Protein AF-A0A7Y4WU48-F1 (afdb_monomer)

pLDDT: mean 80.89, std 16.84, range [48.97, 97.5]

Radius of gyration: 21.98 Å; Cα contacts (8 Å, |Δi|>4): 12; chains: 1; bounding box: 42×22×59 Å

Secondary structure (DSSP, 8-state):
----------HHHHHHHHHHHSSGGGHHHHHHHHHHHHHHHHHHHHHHS------HHHHHHHHTT-

Solvent-accessible surface area (backbone atoms only — not comparable to full-atom values): 4228 Å² total; per-residue (Å²): 140,87,83,93,76,89,80,91,73,58,66,75,58,50,51,55,46,45,64,73,35,73,41,82,88,38,36,64,59,48,51,53,50,54,52,51,56,48,51,55,50,50,52,49,53,62,70,65,51,69,76,76,76,80,52,74,71,58,58,54,62,65,59,70,74,112

Mean predicted aligned error: 12.06 Å

Foldseek 3Di:
DDDDDDDDDDPVVLVVLCVVLVDPVSSVVSVVVVVVVVVVVVVVVVVPPDDDPPPPVNVVVVVVVD

Structure (mmCIF, N/CA/C/O backbone):
data_AF-A0A7Y4WU48-F1
#
_entry.id   AF-A0A7Y4WU48-F1
#
loop_
_atom_site.group_PDB
_atom_site.id
_atom_site.type_symbol
_atom_site.label_atom_id
_atom_site.label_alt_id
_atom_site.label_comp_id
_atom_site.label_asym_id
_atom_site.label_entity_id
_atom_site.label_seq_id
_atom_site.pdbx_PDB_ins_code
_atom_site.Cartn_x
_atom_site.Cartn_y
_atom_site.Cartn_z
_atom_site.occupancy
_atom_site.B_iso_or_equiv
_atom_site.auth_seq_id
_atom_site.auth_comp_id
_atom_site.auth_asym_id
_atom_site.auth_atom_id
_atom_site.pdbx_PDB_model_num
ATOM 1 N N . MET A 1 1 ? -10.596 8.154 -13.239 1.00 71.94 1 MET A N 1
ATOM 2 C CA . MET A 1 1 ? -11.661 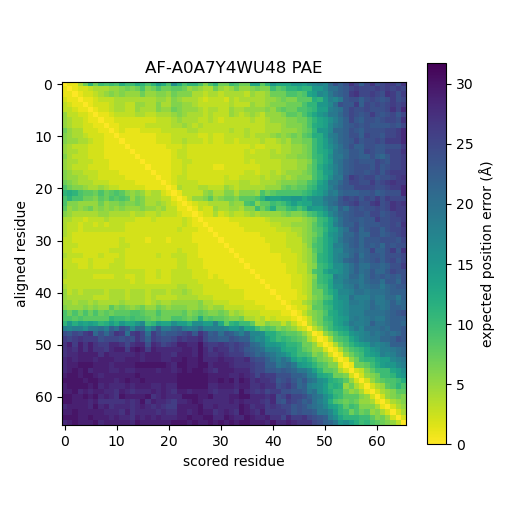7.167 -12.955 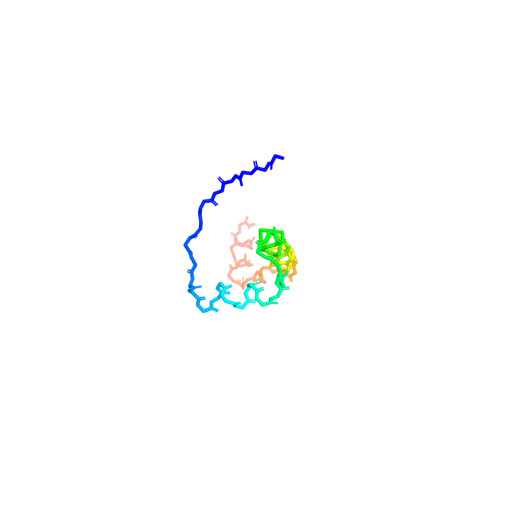1.00 71.94 1 MET A CA 1
ATOM 3 C C . MET A 1 1 ? -11.191 6.279 -11.809 1.00 71.94 1 MET A C 1
ATOM 5 O O . MET A 1 1 ? -10.049 5.844 -11.857 1.00 71.94 1 MET A O 1
ATOM 9 N N . ARG A 1 2 ? -12.004 6.076 -10.763 1.00 83.75 2 ARG A N 1
ATOM 10 C CA . ARG A 1 2 ? -11.680 5.196 -9.622 1.00 83.75 2 ARG A CA 1
ATOM 11 C C . ARG A 1 2 ? -12.580 3.965 -9.668 1.00 83.75 2 ARG A C 1
ATOM 13 O O . ARG A 1 2 ? -13.761 4.103 -9.967 1.00 83.75 2 ARG A O 1
ATOM 20 N N . VAL A 1 3 ? -12.030 2.793 -9.365 1.00 90.31 3 VAL A N 1
ATOM 21 C CA . VAL A 1 3 ? -12.768 1.522 -9.328 1.00 90.31 3 VAL A CA 1
ATOM 22 C C . VAL A 1 3 ? -12.687 0.965 -7.912 1.00 90.31 3 VAL A C 1
ATOM 24 O O . VAL A 1 3 ? -11.601 0.891 -7.340 1.00 90.31 3 VAL A O 1
ATOM 27 N N . ARG A 1 4 ? -13.832 0.592 -7.333 1.00 91.56 4 ARG A N 1
ATOM 28 C CA . ARG A 1 4 ? -13.883 -0.108 -6.046 1.00 91.56 4 ARG A CA 1
ATOM 29 C C . ARG A 1 4 ? -13.806 -1.603 -6.317 1.00 91.56 4 ARG A C 1
ATOM 31 O O . ARG A 1 4 ? -14.678 -2.145 -6.985 1.00 91.56 4 ARG A O 1
ATOM 38 N N . THR A 1 5 ? -12.782 -2.251 -5.783 1.00 91.56 5 THR A N 1
ATOM 39 C CA . THR A 1 5 ? -12.594 -3.697 -5.902 1.00 91.56 5 THR A CA 1
ATOM 40 C C . THR A 1 5 ? -12.326 -4.305 -4.536 1.00 91.56 5 THR A C 1
ATOM 42 O O . THR A 1 5 ? -11.744 -3.657 -3.664 1.00 91.56 5 THR A O 1
ATOM 45 N N . SER A 1 6 ? -12.748 -5.552 -4.361 1.00 92.25 6 SER A N 1
ATOM 46 C CA . SER A 1 6 ? -12.338 -6.379 -3.228 1.00 92.25 6 SER A CA 1
ATOM 47 C C . SER A 1 6 ? -10.967 -6.988 -3.525 1.00 92.25 6 SER A C 1
ATOM 49 O O . SE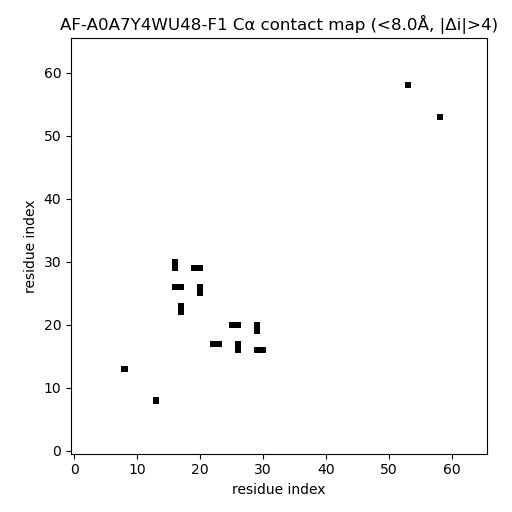R A 1 6 ? -10.678 -7.329 -4.671 1.00 92.25 6 SER A O 1
ATOM 51 N N . LEU A 1 7 ? -10.123 -7.112 -2.502 1.00 89.81 7 LEU A N 1
ATOM 52 C CA . LEU A 1 7 ? -8.792 -7.708 -2.596 1.00 89.81 7 LEU A CA 1
ATOM 53 C C . LEU A 1 7 ? -8.633 -8.733 -1.473 1.00 89.81 7 LEU A C 1
ATOM 55 O O . LEU A 1 7 ? -8.971 -8.444 -0.325 1.00 89.81 7 LEU A O 1
ATOM 59 N N . ILE A 1 8 ? -8.111 -9.911 -1.807 1.00 94.62 8 ILE A N 1
ATOM 60 C CA . ILE A 1 8 ? -7.695 -10.912 -0.823 1.00 94.62 8 ILE A CA 1
ATOM 61 C C . ILE A 1 8 ? -6.232 -10.627 -0.484 1.00 94.62 8 ILE A C 1
ATOM 63 O O . ILE A 1 8 ? -5.393 -10.585 -1.381 1.00 94.62 8 ILE A O 1
ATOM 67 N N . ILE A 1 9 ? -5.937 -10.413 0.797 1.00 94.06 9 ILE A N 1
ATOM 68 C CA . ILE A 1 9 ? -4.580 -10.193 1.311 1.00 94.06 9 ILE A CA 1
ATOM 69 C C . ILE A 1 9 ? -4.370 -10.987 2.593 1.00 94.06 9 ILE A C 1
ATOM 71 O O . ILE A 1 9 ? -5.327 -11.294 3.304 1.00 94.06 9 ILE A O 1
ATOM 75 N N . GLU A 1 10 ? -3.112 -11.282 2.901 1.00 97.50 10 GLU A N 1
ATOM 76 C CA . GLU A 1 10 ? -2.745 -11.915 4.163 1.00 97.50 10 GLU A CA 1
ATOM 77 C C . GLU A 1 10 ? -3.116 -11.034 5.361 1.00 97.50 10 GLU A C 1
ATOM 79 O O . GLU A 1 10 ? -2.917 -9.816 5.355 1.00 97.50 10 GLU A O 1
ATOM 84 N N . GLU A 1 11 ? -3.611 -11.661 6.428 1.00 95.44 11 GLU A N 1
ATOM 85 C CA . GLU A 1 11 ? -4.019 -10.956 7.646 1.00 95.44 11 GLU A CA 1
ATOM 86 C C . GLU A 1 11 ? -2.837 -10.240 8.321 1.00 95.44 11 GLU A C 1
ATOM 88 O O . GLU A 1 11 ? -2.965 -9.112 8.797 1.00 95.44 11 GLU A O 1
ATOM 93 N N . SER A 1 12 ? -1.664 -10.874 8.321 1.00 96.88 12 SER A N 1
ATOM 94 C CA . SER A 1 12 ? -0.420 -10.308 8.853 1.00 96.88 12 SER A CA 1
ATOM 95 C C . SER A 1 12 ? -0.020 -9.021 8.123 1.00 96.88 12 SER A C 1
ATOM 97 O O . SER A 1 12 ? 0.451 -8.068 8.744 1.00 96.88 12 SER A O 1
ATOM 99 N N . LEU A 1 13 ? -0.239 -8.970 6.808 1.00 95.19 13 LEU A N 1
ATOM 100 C CA . LEU A 1 13 ? 0.024 -7.798 5.985 1.00 95.19 13 LEU A CA 1
ATOM 101 C C . LEU A 1 13 ? -1.027 -6.713 6.226 1.00 95.19 13 LEU A C 1
ATOM 103 O O . LEU A 1 13 ? -0.673 -5.545 6.369 1.00 95.19 13 LEU A O 1
ATOM 107 N N . LEU A 1 14 ? -2.303 -7.096 6.330 1.00 93.31 14 LEU A N 1
ATOM 108 C CA . LEU A 1 14 ? -3.384 -6.166 6.648 1.00 93.31 14 LEU A CA 1
ATOM 109 C C . LEU A 1 14 ? -3.144 -5.456 7.988 1.00 93.31 14 LEU A C 1
ATOM 111 O O . LEU A 1 14 ? -3.313 -4.242 8.058 1.00 93.31 14 LEU A O 1
ATOM 115 N N . LYS A 1 15 ? -2.688 -6.184 9.015 1.00 94.50 15 LYS A N 1
ATOM 116 C CA . LYS A 1 15 ? -2.328 -5.615 10.325 1.00 94.50 15 LYS A CA 1
ATOM 117 C C . LYS A 1 15 ? -1.249 -4.537 10.206 1.00 94.50 15 LYS A C 1
ATOM 119 O O . LYS A 1 15 ? -1.437 -3.434 10.704 1.00 94.50 15 LYS A O 1
ATOM 124 N N . LYS A 1 16 ? -0.180 -4.805 9.451 1.00 95.06 16 LYS A N 1
ATOM 125 C CA . LYS A 1 16 ? 0.885 -3.818 9.195 1.00 95.06 16 LYS A CA 1
ATOM 126 C C . LYS A 1 16 ? 0.374 -2.588 8.445 1.00 95.06 16 LYS A C 1
ATOM 128 O O . LYS A 1 16 ? 0.780 -1.469 8.734 1.00 95.06 16 LYS A O 1
ATOM 133 N N . ILE A 1 17 ? -0.518 -2.781 7.473 1.00 93.19 17 ILE A N 1
ATOM 134 C CA . ILE A 1 17 ? -1.127 -1.663 6.740 1.00 93.19 17 ILE A CA 1
ATOM 135 C C . ILE A 1 17 ? -1.987 -0.816 7.682 1.00 93.19 17 ILE A C 1
ATOM 137 O O . ILE A 1 17 ? -1.945 0.407 7.591 1.00 93.19 17 ILE A O 1
ATOM 141 N N . ASP A 1 18 ? -2.749 -1.446 8.576 1.00 92.69 18 ASP A N 1
ATOM 142 C CA . ASP A 1 18 ? -3.570 -0.745 9.565 1.00 92.69 18 ASP A CA 1
ATOM 143 C C . ASP A 1 18 ? -2.722 0.058 10.558 1.00 92.69 18 ASP A C 1
ATOM 145 O O . ASP A 1 18 ? -3.064 1.202 10.851 1.00 92.69 18 ASP A O 1
ATOM 149 N N . GLU A 1 19 ? -1.590 -0.490 11.004 1.00 93.44 19 GLU A N 1
ATOM 150 C CA . GLU A 1 19 ? -0.615 0.222 11.841 1.00 93.44 19 GLU A CA 1
ATOM 151 C C . GLU A 1 19 ? -0.061 1.471 11.138 1.00 93.44 19 GLU A C 1
ATOM 153 O O . GLU A 1 19 ? 0.004 2.541 11.740 1.00 93.44 19 GLU A O 1
ATOM 158 N N . ILE A 1 20 ? 0.281 1.367 9.847 1.00 92.38 20 ILE A N 1
ATOM 159 C CA . ILE A 1 20 ? 0.777 2.501 9.045 1.00 92.38 20 ILE A CA 1
ATOM 160 C C . ILE A 1 20 ? -0.329 3.526 8.782 1.00 92.38 20 ILE A C 1
ATOM 162 O O . ILE A 1 20 ? -0.090 4.733 8.798 1.00 92.38 20 ILE A O 1
ATOM 166 N N . ALA A 1 21 ? -1.543 3.060 8.487 1.00 91.31 21 ALA A N 1
ATOM 167 C CA . ALA A 1 21 ? -2.664 3.931 8.169 1.00 91.31 21 ALA A CA 1
ATOM 168 C C . ALA A 1 21 ? -3.134 4.739 9.385 1.00 91.31 21 ALA A C 1
ATOM 170 O O . ALA A 1 21 ? -3.709 5.813 9.186 1.00 91.31 21 ALA A O 1
ATOM 171 N N . VAL A 1 22 ? -2.889 4.236 10.605 1.00 88.06 22 VAL A N 1
ATOM 172 C CA . VAL A 1 22 ? -3.358 4.738 11.911 1.00 88.06 22 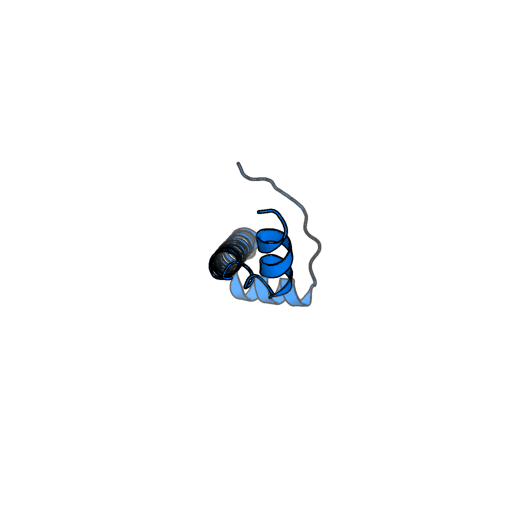VAL A CA 1
ATOM 173 C C . VAL A 1 22 ? -4.888 4.682 12.052 1.00 88.06 22 VAL A C 1
ATOM 175 O O . VAL A 1 22 ? -5.414 4.229 13.064 1.00 88.06 22 VAL A O 1
ATOM 178 N N . GLU A 1 23 ? -5.624 5.069 11.009 1.00 87.25 23 GLU A N 1
ATOM 179 C CA . GLU A 1 23 ? -7.080 5.106 10.945 1.00 87.25 23 GLU A CA 1
ATOM 180 C C . GLU A 1 23 ? -7.621 4.216 9.814 1.00 87.25 23 GLU A C 1
ATOM 182 O O . GLU A 1 23 ? -7.165 4.262 8.668 1.00 87.25 23 GLU A O 1
ATOM 187 N N . LYS A 1 24 ? -8.688 3.451 10.091 1.00 79.75 24 LYS A N 1
ATOM 188 C CA . LYS A 1 24 ? -9.277 2.496 9.126 1.00 79.75 24 LYS A CA 1
ATOM 189 C C . LYS A 1 24 ? -9.726 3.135 7.809 1.00 79.75 24 LYS A C 1
ATOM 191 O O . LYS A 1 24 ? -9.619 2.505 6.759 1.00 79.75 24 LYS A O 1
ATOM 196 N N . HIS A 1 25 ? -10.222 4.372 7.837 1.00 85.31 25 HIS A N 1
ATOM 197 C CA . HIS A 1 25 ? -10.688 5.057 6.627 1.00 85.31 25 HIS A CA 1
ATOM 198 C C . HIS A 1 25 ? -9.532 5.499 5.712 1.00 85.31 25 HIS A C 1
ATOM 200 O O . HIS A 1 25 ? -9.743 5.717 4.520 1.00 85.31 25 HIS A O 1
ATOM 206 N N . ARG A 1 26 ? -8.300 5.569 6.239 1.00 89.12 26 ARG A N 1
ATOM 207 C CA . ARG A 1 26 ? -7.089 5.883 5.470 1.00 89.12 26 ARG A CA 1
ATOM 208 C C . ARG A 1 26 ? -6.481 4.670 4.778 1.00 89.12 26 ARG A C 1
ATOM 210 O O . ARG A 1 26 ? -5.726 4.848 3.829 1.00 89.12 26 ARG A O 1
ATOM 217 N N . ARG A 1 27 ? -6.864 3.448 5.167 1.00 92.38 27 ARG A N 1
ATOM 218 C CA . ARG A 1 27 ? -6.329 2.187 4.622 1.00 92.38 27 ARG A CA 1
ATOM 219 C C . ARG A 1 27 ? -6.282 2.167 3.093 1.00 92.38 27 ARG A C 1
ATOM 221 O O . ARG A 1 27 ? -5.255 1.833 2.515 1.00 92.38 27 ARG A O 1
ATOM 228 N N . ALA A 1 28 ? -7.379 2.545 2.436 1.00 91.69 28 ALA A N 1
ATOM 229 C CA . ALA A 1 28 ? -7.450 2.551 0.975 1.00 91.69 28 ALA A CA 1
ATOM 230 C C . ALA A 1 28 ? -6.447 3.536 0.347 1.00 91.69 28 ALA A C 1
ATOM 232 O O . ALA A 1 28 ? -5.777 3.185 -0.619 1.00 91.69 28 ALA A O 1
ATOM 233 N N . ALA A 1 29 ? -6.298 4.731 0.926 1.00 92.25 29 ALA A N 1
ATOM 234 C CA . ALA A 1 29 ? -5.343 5.737 0.462 1.00 92.25 29 ALA A CA 1
ATOM 235 C C . ALA A 1 29 ? -3.886 5.305 0.707 1.00 92.25 29 ALA A C 1
ATOM 237 O O . ALA A 1 29 ? -3.025 5.519 -0.149 1.00 92.25 29 ALA A O 1
ATOM 238 N N . THR A 1 30 ? -3.617 4.645 1.836 1.00 93.94 30 THR A N 1
ATOM 239 C CA . THR A 1 30 ? -2.305 4.064 2.149 1.00 93.94 30 THR A CA 1
ATOM 240 C C . THR A 1 30 ? -1.930 2.984 1.135 1.00 93.94 30 THR A C 1
ATOM 242 O O . THR A 1 30 ? -0.833 3.015 0.580 1.00 93.94 30 THR A O 1
ATOM 245 N N . ILE A 1 31 ? -2.856 2.067 0.831 1.00 93.69 31 ILE A N 1
ATOM 246 C CA . ILE A 1 31 ? -2.648 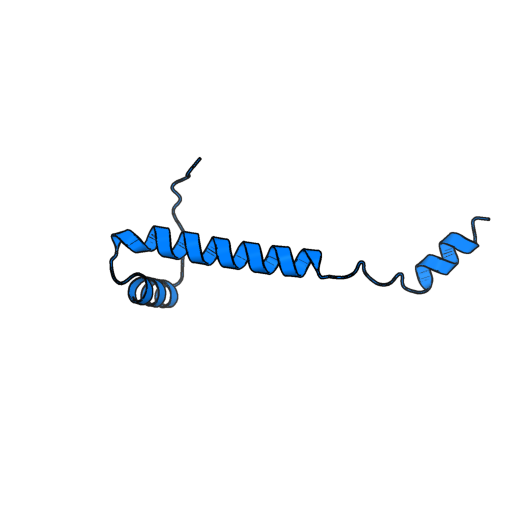1.017 -0.177 1.00 93.69 31 ILE A CA 1
ATOM 247 C C . ILE A 1 31 ? -2.439 1.635 -1.566 1.00 93.69 31 ILE A C 1
ATOM 249 O O . ILE A 1 31 ? -1.508 1.248 -2.269 1.00 93.69 31 ILE A O 1
ATOM 253 N N . GLU A 1 32 ? -3.257 2.617 -1.959 1.00 93.81 32 GLU A N 1
ATOM 254 C CA . GLU A 1 32 ? -3.118 3.307 -3.250 1.00 93.81 32 GLU A CA 1
ATOM 255 C C . GLU A 1 32 ? -1.741 3.976 -3.389 1.00 93.81 32 GLU A C 1
ATOM 257 O O . GLU A 1 32 ? -1.091 3.849 -4.429 1.00 93.81 32 GLU A O 1
ATOM 262 N N . THR A 1 33 ? -1.268 4.637 -2.331 1.00 94.62 33 THR A N 1
ATOM 263 C CA . THR A 1 33 ? 0.056 5.276 -2.298 1.00 94.62 33 THR A CA 1
ATOM 264 C C . THR A 1 33 ? 1.172 4.246 -2.451 1.00 94.62 33 THR A C 1
ATOM 266 O O . THR A 1 33 ? 2.019 4.385 -3.333 1.00 94.62 33 THR A O 1
ATOM 269 N N . ALA A 1 34 ? 1.132 3.168 -1.664 1.00 94.12 34 ALA A N 1
ATOM 270 C CA . ALA A 1 34 ? 2.137 2.110 -1.719 1.00 94.12 34 ALA A CA 1
ATOM 271 C C . ALA A 1 34 ? 2.208 1.442 -3.105 1.00 94.12 34 ALA A C 1
ATOM 273 O O . ALA A 1 34 ? 3.299 1.213 -3.635 1.00 94.12 34 ALA A O 1
ATOM 274 N N . LEU A 1 35 ? 1.053 1.179 -3.728 1.00 94.31 35 LEU A N 1
ATOM 275 C CA . LEU A 1 35 ? 0.979 0.624 -5.082 1.00 94.31 35 LEU A CA 1
ATOM 276 C C . LEU A 1 35 ? 1.545 1.593 -6.124 1.00 94.31 35 LEU A C 1
ATOM 278 O O . LEU A 1 35 ? 2.301 1.175 -7.000 1.00 94.31 35 LEU A O 1
ATOM 282 N N . ARG A 1 36 ? 1.235 2.890 -6.017 1.00 96.06 36 ARG A N 1
ATOM 283 C CA . ARG A 1 36 ? 1.771 3.918 -6.919 1.00 96.06 36 ARG A CA 1
ATOM 284 C C . ARG A 1 36 ? 3.295 3.987 -6.842 1.00 96.06 36 ARG A C 1
ATOM 286 O O . ARG A 1 36 ? 3.956 3.998 -7.878 1.00 96.06 36 ARG A O 1
ATOM 293 N N . GLU A 1 37 ? 3.855 4.008 -5.638 1.00 95.62 37 GLU A N 1
ATOM 294 C CA . GLU A 1 37 ? 5.307 4.032 -5.437 1.00 95.62 37 GLU A CA 1
ATOM 295 C C . GLU A 1 37 ? 5.988 2.756 -5.933 1.00 95.62 37 GLU A C 1
ATOM 297 O O . GLU A 1 37 ? 7.100 2.800 -6.465 1.00 95.62 37 GLU A O 1
ATOM 302 N N . PHE A 1 38 ? 5.343 1.602 -5.753 1.00 95.31 38 PHE A N 1
ATOM 303 C CA . PHE A 1 38 ? 5.834 0.341 -6.293 1.00 95.31 38 P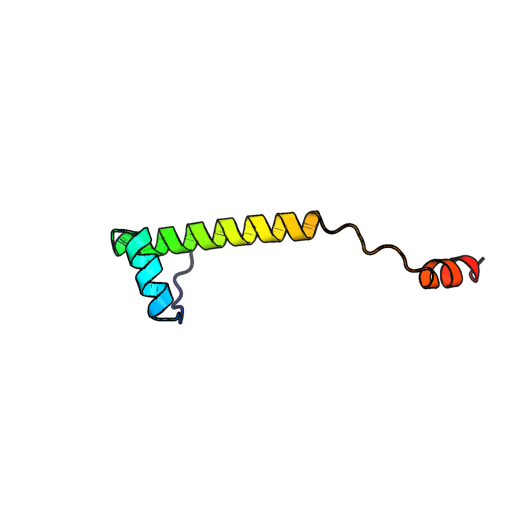HE A CA 1
ATOM 304 C C . PHE A 1 38 ? 5.877 0.377 -7.824 1.00 95.31 38 PHE A C 1
ATOM 306 O O . PHE A 1 38 ? 6.943 0.160 -8.399 1.00 95.31 38 PHE A O 1
ATOM 313 N N . ILE A 1 39 ? 4.771 0.747 -8.479 1.00 94.62 39 ILE A N 1
ATOM 314 C CA . ILE A 1 39 ? 4.692 0.852 -9.943 1.00 94.62 39 ILE A CA 1
ATOM 315 C C . ILE A 1 39 ? 5.755 1.820 -10.469 1.00 94.62 39 ILE A C 1
ATOM 317 O O . ILE A 1 39 ? 6.515 1.455 -11.358 1.00 94.62 39 ILE A O 1
ATOM 321 N N . GLN A 1 40 ? 5.896 3.009 -9.876 1.00 94.44 40 GLN A N 1
ATOM 322 C CA . GLN A 1 40 ? 6.917 3.975 -10.301 1.00 94.44 40 GLN A CA 1
ATOM 323 C C . GLN A 1 40 ? 8.346 3.429 -10.181 1.00 94.44 40 GLN A C 1
ATOM 325 O O . GLN A 1 40 ? 9.194 3.716 -11.029 1.00 94.44 40 GLN A O 1
ATOM 330 N N . ARG A 1 41 ? 8.649 2.662 -9.126 1.00 93.88 41 ARG A N 1
ATOM 331 C CA . ARG A 1 41 ? 9.964 2.023 -8.962 1.00 93.88 41 ARG A CA 1
ATOM 332 C C . ARG A 1 41 ? 10.197 0.947 -10.017 1.00 93.88 41 ARG A C 1
ATOM 334 O O . ARG A 1 41 ? 11.287 0.900 -10.587 1.00 93.88 41 ARG A O 1
ATOM 341 N N . GLU A 1 42 ? 9.196 0.125 -10.303 1.00 93.50 42 GLU A N 1
ATOM 342 C CA . GLU A 1 42 ? 9.295 -0.925 -11.318 1.00 93.50 42 GLU A CA 1
ATOM 343 C C . GLU A 1 42 ? 9.389 -0.348 -12.737 1.00 93.50 42 GLU A C 1
ATOM 345 O O . GLU A 1 42 ? 10.230 -0.787 -13.519 1.00 93.50 42 GLU A O 1
ATOM 350 N N . GLU A 1 43 ? 8.640 0.710 -13.053 1.00 92.25 43 GLU A N 1
ATOM 351 C CA . GLU A 1 43 ? 8.757 1.432 -14.325 1.00 92.25 43 GLU A CA 1
ATOM 352 C C . GLU A 1 43 ? 10.152 2.036 -14.512 1.00 92.25 43 GLU A C 1
ATOM 354 O O . GLU A 1 43 ? 10.729 1.947 -15.598 1.00 92.25 43 GLU A O 1
ATOM 359 N N . LYS A 1 44 ? 10.734 2.615 -13.452 1.00 89.00 44 LYS A N 1
ATOM 360 C CA . LYS A 1 44 ? 12.117 3.110 -13.483 1.00 89.00 44 LYS A CA 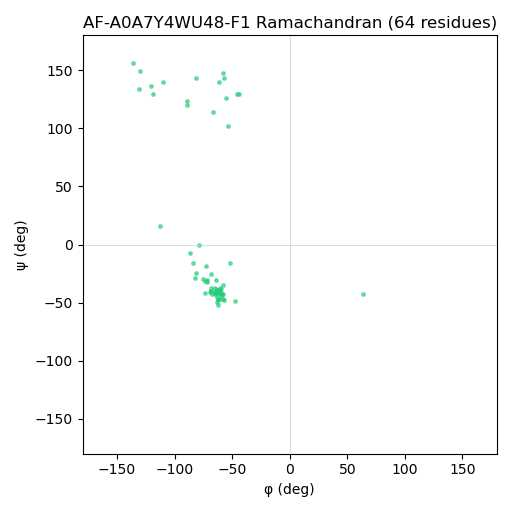1
ATOM 361 C C . LYS A 1 44 ? 13.103 1.973 -13.743 1.00 89.00 44 LYS A C 1
ATOM 363 O O . LYS A 1 44 ? 13.935 2.103 -14.632 1.00 89.00 44 LYS A O 1
ATOM 368 N N . LYS A 1 45 ? 12.991 0.840 -13.041 1.00 84.12 45 LYS A N 1
ATOM 369 C CA . LYS A 1 45 ? 13.853 -0.335 -13.280 1.00 84.12 45 LYS A CA 1
ATOM 370 C C . LYS A 1 45 ? 13.715 -0.881 -14.700 1.00 84.12 45 LYS A C 1
ATOM 372 O O . LYS A 1 45 ? 14.719 -1.248 -15.303 1.00 84.12 45 LYS A O 1
ATOM 377 N N . ALA A 1 46 ? 12.496 -0.934 -15.232 1.00 80.44 46 ALA A N 1
ATOM 378 C CA . ALA A 1 46 ? 12.237 -1.400 -16.589 1.00 80.44 46 ALA A CA 1
ATOM 379 C C . ALA A 1 46 ? 12.885 -0.485 -17.638 1.00 80.44 46 ALA A C 1
ATOM 381 O O . ALA A 1 46 ? 13.460 -0.985 -18.600 1.00 80.44 46 ALA A O 1
ATOM 382 N N . ARG A 1 47 ? 12.863 0.837 -17.423 1.00 71.81 47 ARG A N 1
ATOM 383 C CA . ARG A 1 47 ? 13.542 1.818 -18.289 1.00 71.81 47 ARG A CA 1
ATOM 384 C C . ARG A 1 47 ? 15.065 1.797 -18.150 1.00 71.81 47 ARG A C 1
ATOM 386 O O . ARG A 1 47 ? 15.759 2.093 -19.114 1.00 71.81 47 ARG A O 1
ATOM 393 N N . SER A 1 48 ? 15.577 1.454 -16.970 1.00 63.78 48 SER A N 1
ATOM 394 C CA . SER A 1 48 ? 17.016 1.396 -16.689 1.00 63.78 48 SER A CA 1
ATOM 395 C C . SER A 1 48 ? 17.670 0.065 -17.050 1.00 63.78 48 SER A C 1
ATOM 397 O O . SER A 1 48 ? 18.893 -0.029 -16.970 1.00 63.78 48 SER A O 1
ATOM 399 N N . LYS A 1 49 ? 16.907 -0.969 -17.434 1.00 57.03 49 LYS A N 1
ATOM 400 C CA . LYS A 1 49 ? 17.497 -2.151 -18.069 1.00 57.03 49 LYS A CA 1
ATOM 401 C C . LYS A 1 49 ? 18.040 -1.709 -19.431 1.00 57.03 49 LYS A C 1
ATOM 403 O O . LYS A 1 49 ? 17.237 -1.352 -20.293 1.00 57.03 49 LYS A O 1
ATOM 408 N N . PRO A 1 50 ? 19.368 -1.729 -19.653 1.00 53.53 50 PRO A N 1
ATOM 409 C CA . PRO A 1 50 ? 19.903 -1.547 -20.991 1.00 53.53 50 PRO A CA 1
ATOM 410 C C . PRO A 1 50 ? 19.286 -2.629 -21.875 1.00 53.53 50 PRO A C 1
ATOM 412 O O . PRO A 1 50 ? 19.074 -3.755 -21.404 1.00 53.53 50 PRO A O 1
ATOM 415 N N . ALA A 1 51 ? 18.992 -2.299 -23.135 1.00 57.28 51 ALA A N 1
ATOM 416 C CA . ALA A 1 51 ? 18.690 -3.313 -24.137 1.00 57.28 51 ALA A CA 1
ATOM 417 C C . ALA A 1 51 ? 19.716 -4.443 -23.983 1.00 57.28 51 ALA A C 1
ATOM 419 O O . ALA A 1 51 ? 20.912 -4.167 -23.844 1.00 57.28 51 ALA A O 1
ATOM 420 N N . ALA A 1 52 ? 19.231 -5.686 -23.897 1.00 56.69 52 ALA A N 1
ATOM 421 C CA . ALA A 1 52 ? 20.093 -6.843 -23.710 1.00 56.69 52 ALA A CA 1
ATOM 422 C C . ALA A 1 52 ? 21.281 -6.728 -24.680 1.00 56.69 52 ALA A C 1
ATOM 424 O O . ALA A 1 52 ? 21.046 -6.447 -25.859 1.00 56.69 52 ALA A O 1
ATOM 425 N N . PRO A 1 53 ? 22.535 -6.877 -24.212 1.00 55.34 53 PRO A N 1
ATOM 426 C CA . PRO A 1 53 ? 23.677 -6.791 -25.104 1.00 55.34 53 PRO A CA 1
ATOM 427 C C . PRO A 1 53 ? 23.461 -7.813 -26.214 1.00 55.34 53 PRO A C 1
ATOM 429 O O . PRO A 1 53 ? 23.188 -8.983 -25.930 1.00 55.34 53 PRO A O 1
ATOM 432 N N . GLU A 1 54 ? 23.521 -7.362 -27.470 1.00 55.94 54 GLU A N 1
ATOM 433 C CA . GLU A 1 54 ? 23.461 -8.247 -28.626 1.00 55.94 54 GLU A CA 1
ATOM 434 C C . GLU A 1 54 ? 24.540 -9.314 -28.453 1.00 55.94 54 GLU A C 1
ATOM 436 O O . GLU A 1 54 ? 25.736 -9.068 -28.619 1.00 55.94 54 GLU A O 1
ATOM 441 N N . THR A 1 55 ? 24.125 -10.509 -28.038 1.00 58.94 55 THR A N 1
ATOM 442 C CA . THR A 1 55 ? 25.041 -11.638 -27.916 1.00 58.94 55 THR A CA 1
ATOM 443 C C . THR A 1 55 ? 25.675 -11.894 -29.284 1.00 58.94 55 THR A C 1
ATOM 445 O O . THR A 1 55 ? 25.035 -11.682 -30.314 1.00 58.94 55 THR A O 1
ATOM 448 N N . ALA A 1 56 ? 26.925 -12.365 -29.320 1.00 57.59 56 ALA A N 1
ATOM 449 C CA . ALA A 1 56 ? 27.714 -12.551 -30.547 1.00 57.59 56 ALA A CA 1
ATOM 450 C C . ALA A 1 56 ? 27.015 -13.369 -31.661 1.00 57.59 56 ALA A C 1
ATOM 452 O O . ALA A 1 56 ? 27.400 -13.280 -32.826 1.00 57.59 56 ALA A O 1
ATOM 453 N N . LYS A 1 57 ? 25.945 -14.107 -31.336 1.00 53.41 57 LYS A N 1
ATOM 454 C CA . LYS A 1 57 ? 25.072 -14.781 -32.308 1.00 53.41 57 LYS A CA 1
ATOM 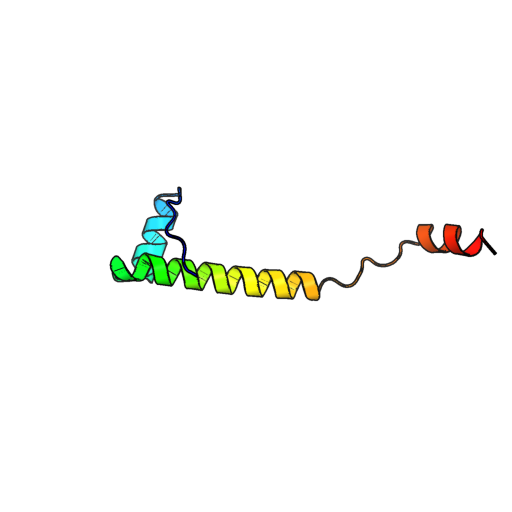455 C C . LYS A 1 57 ? 24.320 -13.805 -33.230 1.00 53.41 57 LYS A C 1
ATOM 457 O O . LYS A 1 57 ? 24.097 -14.142 -34.388 1.00 53.41 57 LYS A O 1
ATOM 462 N N . SER A 1 58 ? 23.992 -12.592 -32.777 1.00 51.41 58 SER A N 1
ATOM 463 C CA . SER A 1 58 ? 23.274 -11.589 -33.584 1.00 51.41 58 SER A CA 1
ATOM 464 C C . SER A 1 58 ? 24.157 -10.921 -34.647 1.00 51.41 58 SER A C 1
ATOM 466 O O . SER A 1 58 ? 23.670 -10.594 -35.730 1.00 51.41 58 SER A O 1
ATOM 468 N N . LYS A 1 59 ? 25.471 -10.791 -34.401 1.00 52.69 59 LYS A N 1
ATOM 469 C CA . LYS A 1 59 ? 26.430 -10.278 -35.401 1.00 52.69 59 LYS A CA 1
ATOM 470 C C . LYS A 1 59 ? 26.692 -11.263 -36.543 1.00 52.69 59 LYS A C 1
ATOM 472 O O . LYS A 1 59 ? 26.897 -10.839 -37.674 1.00 52.69 59 LYS A O 1
ATOM 477 N N . ALA A 1 60 ? 26.646 -12.569 -36.275 1.00 56.03 60 ALA A N 1
ATOM 478 C CA . ALA A 1 60 ? 26.873 -13.585 -37.305 1.00 56.03 60 ALA A CA 1
ATOM 479 C C . ALA A 1 60 ? 25.734 -13.629 -38.344 1.00 56.03 60 ALA A C 1
ATOM 481 O O . ALA A 1 60 ? 25.991 -13.723 -39.540 1.00 56.03 60 ALA A O 1
ATOM 482 N N . VAL A 1 61 ? 24.477 -13.486 -37.906 1.00 56.97 61 VAL A N 1
ATOM 483 C CA . VAL A 1 61 ? 23.306 -13.518 -38.804 1.00 56.97 61 VAL A CA 1
ATOM 484 C C . VAL A 1 61 ? 23.182 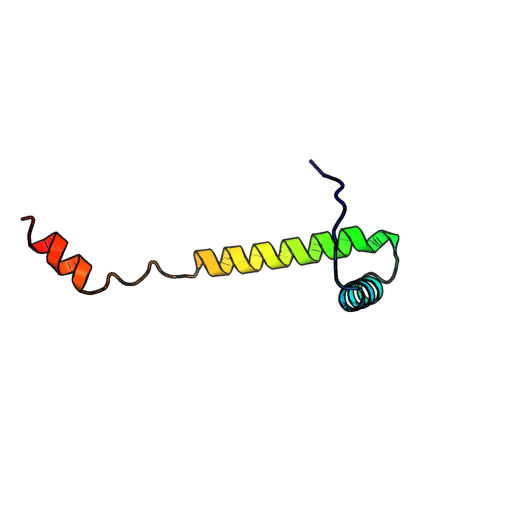-12.237 -39.640 1.00 56.97 61 VAL A C 1
ATOM 486 O O . VAL A 1 61 ? 22.735 -12.282 -40.783 1.00 56.97 61 VAL A O 1
ATOM 489 N N . SER A 1 62 ? 23.608 -11.094 -39.101 1.00 55.94 62 SER A N 1
ATOM 490 C CA . SER A 1 62 ? 23.574 -9.803 -39.802 1.00 55.94 62 SER A CA 1
ATOM 491 C C . SER A 1 62 ? 24.752 -9.597 -40.766 1.00 55.94 62 SER A C 1
ATOM 493 O O . SER A 1 62 ? 24.605 -8.864 -41.742 1.00 55.94 62 SER A O 1
ATOM 495 N N . ALA A 1 63 ? 25.887 -10.273 -40.553 1.00 54.34 63 ALA A N 1
ATOM 496 C CA . ALA A 1 63 ? 27.014 -10.286 -41.490 1.00 54.34 63 ALA A CA 1
ATOM 497 C C . ALA A 1 63 ? 26.843 -11.295 -42.642 1.00 54.34 63 ALA A C 1
ATOM 499 O O . ALA A 1 63 ? 27.332 -11.045 -43.736 1.00 54.34 63 ALA A O 1
ATOM 500 N N . ALA A 1 64 ? 26.120 -12.401 -42.430 1.00 56.41 64 ALA A N 1
ATOM 501 C CA . ALA A 1 64 ? 25.897 -13.442 -43.443 1.00 56.41 64 ALA A CA 1
ATOM 502 C C . ALA A 1 64 ? 24.819 -13.098 -44.495 1.00 56.41 64 ALA A C 1
ATOM 504 O O . ALA A 1 64 ? 24.535 -13.910 -45.371 1.00 56.41 64 ALA A O 1
ATOM 505 N N . LYS A 1 65 ? 24.183 -11.923 -44.391 1.00 54.22 65 LYS A N 1
ATOM 506 C CA . LYS A 1 65 ? 23.110 -11.471 -45.294 1.00 54.22 65 LYS A CA 1
ATOM 507 C C . LYS A 1 65 ? 23.511 -10.272 -46.171 1.00 54.22 65 LYS A C 1
ATOM 509 O O . LYS A 1 65 ? 22.629 -9.608 -46.712 1.00 54.22 65 LYS A O 1
ATOM 514 N N . ARG A 1 66 ? 24.812 -9.981 -46.270 1.00 48.97 66 ARG A N 1
ATOM 515 C CA . ARG A 1 66 ? 25.393 -9.059 -47.259 1.00 48.97 66 ARG A CA 1
ATOM 516 C C . ARG A 1 66 ? 26.064 -9.837 -48.374 1.00 48.97 66 ARG A C 1
ATOM 518 O O . ARG A 1 66 ? 26.675 -10.877 -48.051 1.00 48.97 66 ARG A O 1
#

Sequence (66 aa):
MRVRTSLIIEESLLKKIDEIAVEKHRRAATIETALREFIQREEKKARSKPAAPETAKSKAVSAAKR